Protein AF-A0A950SDA3-F1 (afdb_monomer)

Nearest PDB structures (foldseek):
  9j8p-assembly1_A  TM=7.219E-01  e=3.009E-01  Homo sapiens
  8idf-assembly1_A  TM=6.667E-01  e=3.897E-01  Homo sapiens
  5w0b-assembly4_A  TM=5.808E-01  e=3.009E-01  Homo sapiens
  5w0n-assembly1_A  TM=7.070E-01  e=6.974E-01  Homo sapiens
  8opt-assembly1_A  TM=6.812E-01  e=9.033E-01  Homo sapiens

Secondary structure (DSSP, 8-state):
-EEEE----TTS-HHHHHHTT--TTT---TT-EEEEE-SSSS-EEEEE-TTT--EEEEE--HHHHHHHHHHHTTT-

pLDDT: mean 92.44, std 9.54, range [48.31, 98.25]

Radius of gyration: 11.54 Å; Cα contacts (8 Å, |Δi|>4): 121; chains: 1; bounding box: 24×22×28 Å

Solvent-accessible surface area (backbone atoms only — not comparable to full-atom values): 4520 Å² total; per-residue (Å²): 123,53,76,51,68,55,72,66,59,81,83,55,56,67,72,51,53,51,47,45,63,35,34,93,84,78,76,43,51,76,80,55,46,71,50,77,42,59,72,75,94,75,17,30,33,45,36,34,32,79,85,83,64,50,52,37,36,34,39,40,57,74,66,48,28,56,51,48,54,60,50,56,71,72,74,114

Mean predicted aligned error: 3.34 Å

Foldseek 3Di:
DAEEEFDDDLPDPPVSLLQSQADPVPSDSPPKDWDWDLDDDWTWIWIADPPVRDIYIYTYDNSSSVSVVVVVVVVD

Sequence (76 aa):
MLADTARFRADDPDPLVIASLACPICLRSDDIEWTAALDGYDPSVACRCPRCQERWRVYLAPHQALRFGLIDVLAD

Structure (mmCIF, N/CA/C/O backbone):
data_AF-A0A950SDA3-F1
#
_entry.id   AF-A0A950SDA3-F1
#
loop_
_atom_site.group_PDB
_atom_site.id
_atom_site.type_symbol
_atom_site.label_atom_id
_atom_site.label_alt_id
_atom_site.label_comp_id
_atom_site.label_asym_id
_atom_site.label_entity_id
_atom_site.label_seq_id
_atom_site.pdbx_PDB_ins_code
_atom_site.Cartn_x
_atom_site.Cartn_y
_atom_site.Cartn_z
_atom_site.occupancy
_atom_site.B_iso_or_equiv
_atom_site.auth_seq_id
_atom_site.auth_comp_id
_atom_site.auth_asym_id
_atom_site.auth_atom_id
_atom_site.pdbx_PDB_model_num
ATOM 1 N N . MET A 1 1 ? 3.844 9.814 12.069 1.00 74.56 1 MET A N 1
ATOM 2 C CA . MET A 1 1 ? 3.101 9.016 11.073 1.00 74.56 1 MET A CA 1
ATOM 3 C C . MET A 1 1 ? 3.830 7.699 10.937 1.00 74.56 1 MET A C 1
ATOM 5 O O . MET A 1 1 ? 5.040 7.737 10.740 1.00 74.56 1 MET A O 1
ATOM 9 N N . LEU A 1 2 ? 3.140 6.576 11.137 1.00 95.94 2 LEU A N 1
ATOM 10 C CA . LEU A 1 2 ? 3.755 5.255 11.007 1.00 95.94 2 LEU A CA 1
ATOM 11 C C . LEU A 1 2 ? 4.121 4.982 9.543 1.00 95.94 2 LEU A C 1
ATOM 13 O O . LEU A 1 2 ? 3.493 5.514 8.623 1.00 95.94 2 LEU A O 1
ATOM 17 N N . ALA A 1 3 ? 5.147 4.165 9.340 1.00 96.00 3 ALA A N 1
ATOM 18 C CA . ALA A 1 3 ? 5.614 3.765 8.024 1.00 96.00 3 ALA A CA 1
ATOM 19 C C . ALA A 1 3 ? 5.942 2.271 8.007 1.00 96.00 3 ALA A C 1
ATOM 21 O O . ALA A 1 3 ? 6.379 1.725 9.020 1.00 96.00 3 ALA A O 1
ATOM 22 N N . ASP A 1 4 ? 5.743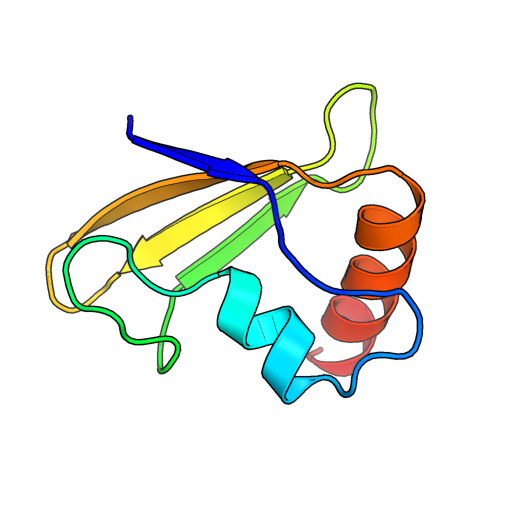 1.644 6.853 1.00 96.62 4 ASP A N 1
ATOM 23 C CA . ASP A 1 4 ? 6.105 0.255 6.577 1.00 96.62 4 ASP A CA 1
ATOM 24 C C . ASP A 1 4 ? 6.572 0.118 5.118 1.00 96.62 4 ASP A C 1
ATOM 26 O O . ASP A 1 4 ? 6.458 1.053 4.321 1.00 96.62 4 ASP A O 1
ATOM 30 N N . THR A 1 5 ? 7.074 -1.057 4.762 1.00 97.19 5 THR A N 1
ATOM 31 C CA . THR A 1 5 ? 7.437 -1.432 3.394 1.00 97.19 5 THR A CA 1
ATOM 32 C C . THR A 1 5 ? 6.588 -2.616 2.960 1.00 97.19 5 THR A C 1
ATOM 34 O O . THR A 1 5 ? 6.412 -3.574 3.717 1.00 97.19 5 THR A O 1
ATOM 37 N N . ALA A 1 6 ? 6.083 -2.577 1.728 1.00 97.38 6 ALA A N 1
ATOM 38 C CA . ALA A 1 6 ? 5.256 -3.651 1.206 1.00 97.38 6 ALA A CA 1
ATOM 39 C C . ALA A 1 6 ? 6.025 -4.974 1.095 1.00 97.38 6 ALA A C 1
ATOM 41 O O . ALA A 1 6 ? 7.181 -5.034 0.666 1.00 97.38 6 ALA A O 1
ATOM 42 N N . ARG A 1 7 ? 5.343 -6.064 1.449 1.00 95.69 7 ARG A N 1
ATOM 43 C CA . ARG A 1 7 ? 5.888 -7.425 1.448 1.00 95.69 7 ARG A CA 1
ATOM 44 C C . ARG A 1 7 ? 5.044 -8.324 0.549 1.00 95.69 7 ARG A C 1
ATOM 46 O O . ARG A 1 7 ? 4.238 -9.105 1.038 1.00 95.69 7 ARG A O 1
ATOM 53 N N . PHE A 1 8 ? 5.241 -8.180 -0.757 1.00 97.00 8 PHE A N 1
ATOM 54 C CA . PHE A 1 8 ? 4.683 -9.054 -1.790 1.00 97.00 8 PHE A CA 1
ATOM 55 C C . PHE A 1 8 ? 5.627 -9.133 -2.998 1.00 97.00 8 PHE A C 1
ATOM 57 O O . PHE A 1 8 ? 6.457 -8.241 -3.210 1.00 97.00 8 PHE A O 1
ATOM 64 N N . ARG A 1 9 ? 5.503 -10.202 -3.781 1.00 95.19 9 ARG A N 1
ATOM 65 C CA . ARG A 1 9 ? 6.211 -10.451 -5.042 1.00 95.19 9 ARG A CA 1
ATOM 66 C C . ARG A 1 9 ? 5.355 -10.057 -6.241 1.00 95.19 9 ARG A C 1
ATOM 68 O O . ARG A 1 9 ? 4.141 -9.937 -6.143 1.00 95.19 9 ARG A O 1
ATOM 75 N N . ALA A 1 10 ? 5.989 -9.877 -7.397 1.00 92.12 10 ALA A N 1
ATOM 76 C CA . ALA A 1 10 ? 5.293 -9.468 -8.619 1.00 92.12 10 ALA A CA 1
ATOM 77 C C . ALA A 1 10 ? 4.195 -10.459 -9.062 1.00 92.12 10 ALA A C 1
ATOM 79 O O . ALA A 1 10 ? 3.195 -10.042 -9.642 1.00 92.12 10 ALA A O 1
ATOM 80 N N . ASP A 1 11 ? 4.376 -11.746 -8.774 1.00 92.56 11 ASP A N 1
ATOM 81 C CA . ASP A 1 11 ? 3.483 -12.855 -9.118 1.00 92.56 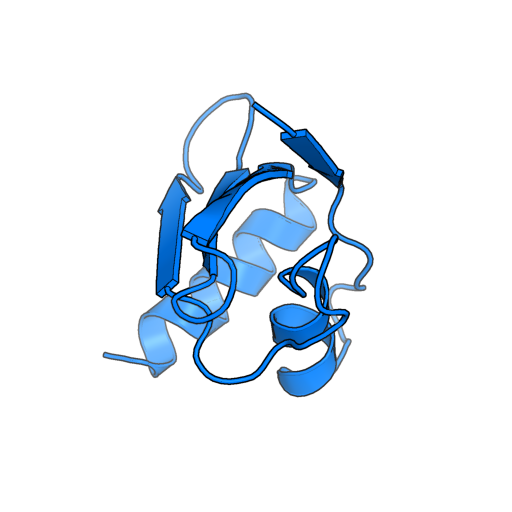11 ASP A CA 1
ATOM 82 C C . ASP A 1 11 ? 2.535 -13.264 -7.982 1.00 92.56 11 ASP A C 1
ATOM 84 O O . ASP A 1 11 ? 1.733 -14.183 -8.157 1.00 92.56 11 ASP A O 1
ATOM 88 N N . ASP A 1 12 ? 2.588 -12.579 -6.835 1.00 96.25 12 ASP A N 1
ATOM 89 C CA . ASP A 1 12 ? 1.648 -12.849 -5.756 1.00 96.25 12 ASP A CA 1
ATOM 90 C C . ASP A 1 12 ? 0.208 -12.521 -6.208 1.00 96.25 12 ASP A C 1
ATOM 92 O O . ASP A 1 12 ? -0.026 -11.541 -6.936 1.00 96.25 12 ASP A O 1
ATOM 96 N N . PRO A 1 13 ? -0.783 -13.324 -5.777 1.00 94.50 13 PRO A N 1
ATOM 97 C CA . PRO A 1 13 ? -2.182 -13.065 -6.078 1.00 94.50 13 PRO A CA 1
ATOM 98 C C . PRO A 1 13 ? -2.644 -11.766 -5.403 1.00 94.50 13 PRO A C 1
ATOM 100 O O . PRO A 1 13 ? -2.153 -11.406 -4.329 1.00 94.50 13 PRO A O 1
ATOM 103 N N . ASP A 1 14 ? -3.631 -11.086 -5.995 1.00 93.00 14 ASP A N 1
ATOM 104 C CA . ASP A 1 14 ? -4.109 -9.774 -5.524 1.00 93.00 14 ASP A CA 1
ATOM 105 C C . ASP A 1 14 ? -4.423 -9.714 -4.016 1.00 93.00 14 ASP A C 1
ATOM 107 O O . ASP A 1 14 ? -4.027 -8.735 -3.381 1.00 93.00 14 ASP A O 1
ATOM 111 N N . PRO A 1 15 ? -5.023 -10.745 -3.376 1.00 92.38 15 PRO A N 1
ATOM 112 C CA . PRO A 1 15 ? -5.250 -10.724 -1.932 1.00 92.38 15 PRO A CA 1
ATOM 113 C C . PRO A 1 15 ? -3.980 -10.538 -1.092 1.00 92.38 15 PRO A C 1
ATOM 115 O O . PRO A 1 15 ? -4.042 -9.892 -0.049 1.00 92.38 15 PRO A O 1
ATOM 118 N N . LEU A 1 16 ? -2.827 -11.065 -1.525 1.00 94.38 16 LEU A N 1
ATOM 119 C CA . LEU A 1 16 ? -1.556 -10.864 -0.816 1.00 94.38 16 LEU A CA 1
ATOM 120 C C . LEU A 1 16 ? -0.995 -9.459 -1.042 1.00 94.38 16 LEU A C 1
ATOM 122 O O . LEU A 1 16 ? -0.436 -8.866 -0.119 1.00 94.38 16 LEU A O 1
ATOM 126 N N . VAL A 1 17 ? -1.196 -8.900 -2.237 1.00 95.19 17 VAL A N 1
ATOM 127 C CA . VAL A 1 17 ? -0.817 -7.514 -2.530 1.00 95.19 17 VAL A CA 1
ATOM 128 C C . VAL A 1 17 ? -1.627 -6.550 -1.662 1.00 95.19 17 VAL A C 1
ATOM 130 O O . VAL A 1 17 ? -1.041 -5.710 -0.981 1.00 95.19 17 VAL A O 1
ATOM 133 N N . ILE A 1 18 ? -2.951 -6.719 -1.581 1.00 94.31 18 ILE A N 1
ATOM 134 C CA . ILE A 1 18 ? -3.818 -5.904 -0.713 1.00 94.31 18 ILE A CA 1
ATOM 135 C C . ILE A 1 18 ? -3.492 -6.115 0.770 1.00 94.31 18 ILE A C 1
ATOM 137 O O . ILE A 1 18 ? -3.448 -5.153 1.537 1.00 94.31 18 ILE A O 1
ATOM 141 N N . ALA A 1 19 ? -3.186 -7.346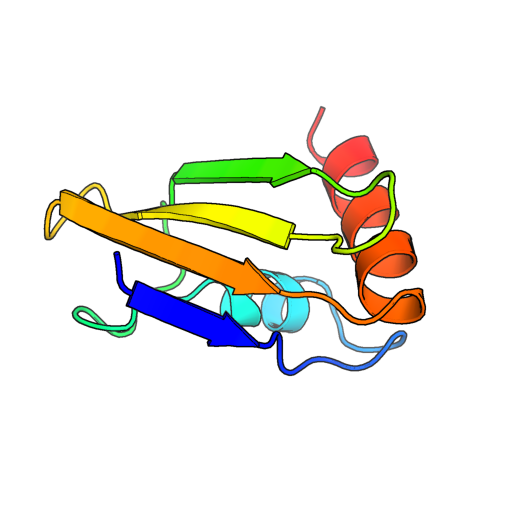 1.192 1.00 95.38 19 ALA A N 1
ATOM 142 C CA . ALA A 1 19 ? -2.795 -7.627 2.574 1.00 95.38 19 ALA A CA 1
ATOM 143 C C . ALA A 1 19 ? -1.509 -6.898 3.005 1.00 95.38 19 ALA A C 1
ATOM 145 O O . ALA A 1 19 ? -1.314 -6.665 4.199 1.00 95.38 19 ALA A O 1
ATOM 146 N N . SER A 1 20 ? -0.654 -6.480 2.064 1.00 96.75 20 SER A N 1
ATOM 147 C CA . SER A 1 20 ? 0.515 -5.645 2.370 1.00 96.75 20 SER A CA 1
ATOM 148 C C . SER A 1 20 ? 0.152 -4.245 2.892 1.00 96.75 20 SER A C 1
ATOM 150 O O . SER A 1 20 ? 0.993 -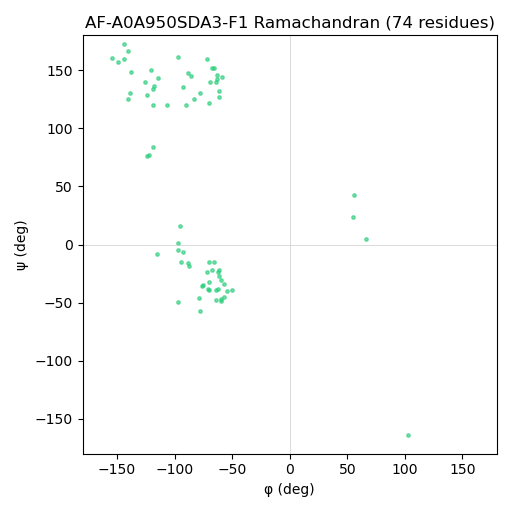3.587 3.500 1.00 96.75 20 SER A O 1
ATOM 152 N N . LEU A 1 21 ? -1.106 -3.822 2.721 1.00 97.06 21 LEU A N 1
ATOM 153 C CA . LEU A 1 21 ? -1.670 -2.593 3.277 1.00 97.06 21 LEU A CA 1
ATOM 154 C C . LEU A 1 21 ? -2.411 -2.826 4.602 1.00 97.06 21 LEU A C 1
ATOM 156 O O . LEU A 1 21 ? -3.199 -1.979 5.003 1.00 97.06 21 LEU A O 1
ATOM 160 N N . ALA A 1 22 ? -2.231 -3.960 5.285 1.00 97.38 22 ALA A N 1
ATOM 161 C CA . ALA A 1 22 ? -2.940 -4.216 6.537 1.00 97.38 22 ALA A CA 1
ATOM 162 C C . ALA A 1 22 ? -2.639 -3.150 7.607 1.00 97.38 22 ALA A C 1
ATOM 164 O O . ALA A 1 22 ? -1.515 -2.664 7.748 1.00 97.38 22 ALA A O 1
ATOM 165 N N . CYS A 1 23 ? -3.646 -2.819 8.417 1.00 97.69 23 CYS A N 1
ATOM 166 C CA . CYS A 1 23 ? -3.478 -1.894 9.529 1.00 97.69 23 CYS A CA 1
ATOM 167 C C . CYS A 1 23 ? -2.464 -2.446 10.549 1.00 97.69 23 CYS A C 1
ATOM 169 O O . CYS A 1 23 ? -2.689 -3.539 11.079 1.00 97.69 23 CYS A O 1
ATOM 171 N N . PRO A 1 24 ? -1.422 -1.680 10.931 1.00 97.19 24 PRO A N 1
ATOM 172 C CA . PRO A 1 24 ? -0.405 -2.152 11.873 1.00 97.19 24 PRO A CA 1
ATOM 173 C C . PRO A 1 24 ? -0.929 -2.289 13.310 1.00 97.19 24 PRO A C 1
ATOM 175 O O . PRO A 1 24 ? -0.289 -2.926 14.141 1.00 97.19 24 PRO A O 1
ATOM 178 N N . ILE A 1 25 ? -2.089 -1.695 13.612 1.00 97.19 25 ILE A N 1
ATOM 179 C CA . ILE A 1 25 ? -2.707 -1.726 14.944 1.00 97.19 25 ILE A CA 1
ATOM 180 C C . ILE A 1 25 ? -3.768 -2.825 15.033 1.00 97.19 25 ILE A C 1
ATOM 182 O O . ILE A 1 25 ? -3.781 -3.609 15.976 1.00 97.19 25 ILE A O 1
ATOM 186 N N . CYS A 1 26 ? -4.679 -2.885 14.058 1.00 97.12 26 CYS A N 1
ATOM 187 C CA . CYS A 1 26 ? -5.791 -3.837 14.074 1.00 97.12 26 CYS A CA 1
ATOM 188 C C . CYS A 1 26 ? -5.468 -5.186 13.427 1.00 97.12 26 CYS A C 1
ATOM 190 O O . CYS A 1 26 ? -6.232 -6.125 13.641 1.00 97.12 26 CYS A O 1
ATOM 192 N N . LEU A 1 27 ? -4.388 -5.275 12.639 1.00 95.31 27 LEU A N 1
ATOM 193 C CA . LEU A 1 27 ? -4.000 -6.460 11.861 1.00 95.31 27 LEU A CA 1
ATOM 194 C C . LEU A 1 27 ? -5.115 -6.937 10.915 1.00 95.31 27 LEU A C 1
ATOM 196 O O . LEU A 1 27 ? -5.432 -8.120 10.821 1.00 95.31 27 LEU A O 1
ATOM 200 N N . ARG A 1 28 ? -5.750 -5.971 10.253 1.00 94.25 28 ARG A N 1
ATOM 201 C CA . ARG A 1 28 ? -6.905 -6.126 9.359 1.00 94.25 28 ARG A CA 1
ATOM 202 C C . ARG A 1 28 ? -6.566 -5.501 8.011 1.00 94.25 28 ARG A C 1
ATOM 204 O O . ARG A 1 28 ? -5.930 -4.447 7.996 1.00 94.25 28 ARG A O 1
ATOM 211 N N . SER A 1 29 ? -6.966 -6.141 6.920 1.00 93.00 29 SER A N 1
ATOM 212 C CA . SER A 1 29 ? -6.790 -5.646 5.544 1.00 93.00 29 SER A CA 1
ATOM 213 C C . SER A 1 29 ? -8.117 -5.341 4.844 1.00 93.00 29 SER A C 1
ATOM 215 O O . SER A 1 29 ? -8.116 -4.769 3.760 1.00 93.00 29 SER A O 1
ATOM 217 N N . ASP A 1 30 ? -9.236 -5.701 5.468 1.00 92.25 30 ASP A N 1
ATOM 218 C CA . ASP A 1 30 ? -10.591 -5.328 5.080 1.00 92.25 30 ASP A CA 1
ATOM 219 C C . ASP A 1 30 ? -10.839 -3.832 5.318 1.00 92.25 30 ASP A C 1
ATOM 221 O O . ASP A 1 30 ? -10.404 -3.270 6.328 1.00 92.25 30 ASP A O 1
ATOM 225 N N . ASP A 1 31 ? -11.544 -3.202 4.375 1.00 93.12 31 ASP A N 1
ATOM 226 C CA . ASP A 1 31 ? -12.031 -1.818 4.444 1.00 93.12 31 ASP A CA 1
ATOM 227 C C . ASP A 1 31 ? -10.952 -0.752 4.715 1.00 93.12 31 ASP A C 1
ATOM 229 O O . ASP A 1 31 ? -11.242 0.329 5.231 1.00 93.12 31 ASP A O 1
ATOM 233 N N . ILE A 1 32 ? -9.686 -1.033 4.391 1.00 95.94 32 ILE A N 1
ATOM 234 C CA . ILE A 1 32 ? -8.626 -0.026 4.474 1.00 95.94 32 ILE A CA 1
ATOM 235 C C . ILE A 1 32 ? -8.844 1.007 3.369 1.00 95.94 32 ILE A C 1
ATOM 237 O O . ILE A 1 32 ? -8.852 0.676 2.188 1.00 95.94 32 ILE A O 1
ATOM 241 N N . GLU A 1 33 ? -8.985 2.272 3.759 1.00 96.62 33 GLU A N 1
ATOM 242 C CA . GLU A 1 33 ? -8.999 3.394 2.824 1.00 96.62 33 GLU A CA 1
ATOM 243 C C . GLU A 1 33 ? -7.557 3.685 2.405 1.00 96.62 33 GLU A C 1
ATOM 245 O O . GLU A 1 33 ? -6.679 3.823 3.266 1.00 96.62 33 GLU A O 1
ATOM 250 N N . TRP A 1 34 ? -7.292 3.809 1.106 1.00 95.88 34 TRP A N 1
ATOM 251 C CA . TRP A 1 34 ? -5.946 4.094 0.629 1.00 95.88 34 TRP A CA 1
ATOM 252 C C . TRP A 1 34 ? -5.907 5.002 -0.599 1.00 95.88 34 TRP A C 1
ATOM 254 O O . TRP A 1 34 ? -6.887 5.183 -1.314 1.00 95.88 34 TRP A O 1
ATOM 264 N N . THR A 1 35 ? -4.749 5.623 -0.812 1.00 94.75 35 THR A N 1
ATOM 265 C CA . THR A 1 35 ? -4.440 6.425 -1.998 1.00 94.75 35 THR A CA 1
ATOM 266 C C . THR A 1 35 ? -3.005 6.150 -2.413 1.00 94.75 35 THR A C 1
ATOM 268 O O . THR A 1 35 ? -2.084 6.278 -1.599 1.00 94.75 35 THR A O 1
ATOM 271 N N . ALA A 1 36 ? -2.813 5.764 -3.670 1.00 94.38 36 ALA A N 1
ATOM 272 C CA . ALA A 1 36 ? -1.508 5.422 -4.208 1.00 94.38 36 ALA A CA 1
ATOM 273 C C . ALA A 1 36 ? -0.833 6.637 -4.865 1.00 94.38 36 ALA A C 1
ATOM 275 O O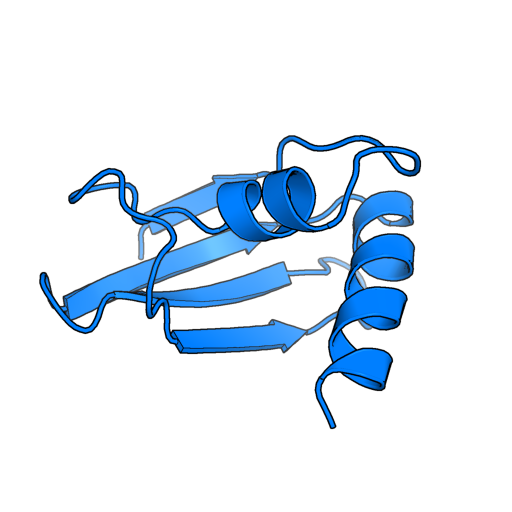 . ALA A 1 36 ? -1.445 7.395 -5.609 1.00 94.38 36 ALA A O 1
ATOM 276 N N . ALA A 1 37 ? 0.454 6.810 -4.583 1.00 94.94 37 ALA A N 1
ATOM 277 C CA . ALA A 1 37 ? 1.360 7.718 -5.271 1.00 94.94 37 ALA A CA 1
ATOM 278 C C . ALA A 1 37 ? 2.470 6.854 -5.878 1.00 94.94 37 ALA A C 1
ATOM 280 O O . ALA A 1 37 ? 3.496 6.611 -5.242 1.00 94.94 37 ALA A O 1
ATOM 281 N N . LEU A 1 38 ? 2.199 6.297 -7.061 1.00 94.19 38 LEU A N 1
ATOM 282 C CA . LEU A 1 38 ? 3.058 5.295 -7.706 1.00 94.19 38 LEU A CA 1
ATOM 283 C C . LEU A 1 38 ? 4.161 5.910 -8.574 1.00 94.19 38 LEU A C 1
ATOM 285 O O . LEU A 1 38 ? 5.148 5.239 -8.870 1.00 94.19 38 LEU A O 1
ATOM 289 N N . ASP A 1 39 ? 4.009 7.178 -8.950 1.00 88.19 39 ASP A N 1
ATOM 290 C CA . ASP A 1 39 ? 4.986 7.909 -9.748 1.00 88.19 39 ASP A CA 1
ATOM 291 C C . ASP A 1 39 ? 6.038 8.597 -8.865 1.00 88.19 39 ASP A C 1
ATOM 293 O O . ASP A 1 39 ? 5.749 9.090 -7.772 1.00 88.19 39 ASP A O 1
ATOM 297 N N . GLY A 1 40 ? 7.267 8.699 -9.377 1.00 81.88 40 GLY A N 1
ATOM 298 C CA . GLY A 1 40 ? 8.359 9.438 -8.738 1.00 81.88 40 GLY A CA 1
ATOM 299 C C . GLY A 1 40 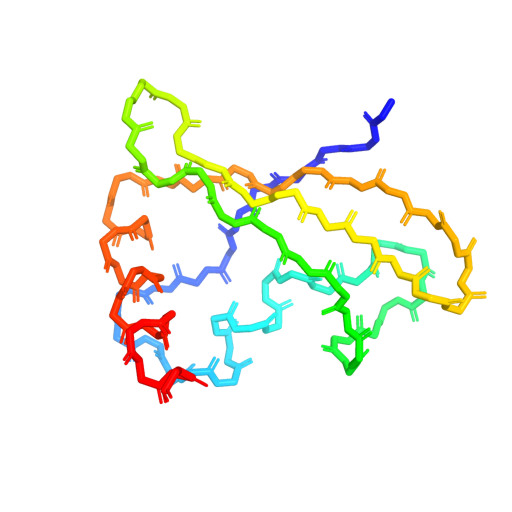? 9.394 8.561 -8.029 1.00 81.88 40 GLY A C 1
ATOM 300 O O . GLY A 1 40 ? 9.526 7.372 -8.305 1.00 81.88 40 GLY A O 1
ATOM 301 N N . TYR A 1 41 ? 10.196 9.190 -7.163 1.00 82.56 41 TYR A N 1
ATOM 302 C CA . TYR A 1 41 ? 11.379 8.570 -6.547 1.00 82.56 41 TYR A CA 1
ATOM 303 C C . TYR A 1 41 ? 11.034 7.575 -5.423 1.00 82.56 41 TYR A C 1
ATOM 305 O O . TYR A 1 41 ? 11.681 6.538 -5.324 1.00 82.56 41 TYR A O 1
ATOM 313 N N . ASP A 1 42 ? 9.989 7.858 -4.634 1.00 91.44 42 ASP A N 1
ATOM 314 C CA . ASP A 1 42 ? 9.555 7.040 -3.490 1.00 91.44 42 ASP A CA 1
ATOM 315 C C . ASP A 1 42 ? 8.082 6.614 -3.641 1.00 91.44 42 ASP A C 1
ATOM 317 O O . ASP A 1 42 ? 7.191 7.192 -2.996 1.00 91.44 42 ASP A O 1
ATOM 321 N N . PRO A 1 43 ? 7.789 5.619 -4.500 1.00 96.38 43 PRO A N 1
ATOM 322 C CA . PRO A 1 43 ? 6.426 5.158 -4.699 1.00 96.38 43 PRO A CA 1
ATOM 323 C C . PRO A 1 43 ? 5.852 4.613 -3.392 1.00 96.38 43 PRO A C 1
ATOM 325 O O . PRO A 1 43 ? 6.489 3.843 -2.667 1.00 96.38 43 PRO A O 1
ATOM 328 N N . SER A 1 44 ? 4.643 5.051 -3.053 1.00 97.31 44 SER A N 1
ATOM 329 C CA . SER A 1 44 ? 4.036 4.732 -1.764 1.00 97.31 44 SER A CA 1
ATOM 330 C C . SER A 1 44 ? 2.514 4.767 -1.787 1.00 97.31 44 SER A C 1
ATOM 332 O O . SER A 1 44 ? 1.896 5.385 -2.648 1.00 97.31 44 SER A O 1
ATOM 334 N N . VAL A 1 45 ? 1.906 4.119 -0.796 1.00 97.12 45 VAL A N 1
ATOM 335 C CA . VAL A 1 45 ? 0.461 4.104 -0.572 1.00 97.12 45 VAL A CA 1
ATOM 336 C C . VAL A 1 45 ? 0.169 4.719 0.792 1.00 97.12 45 VAL A C 1
ATOM 338 O O . VAL A 1 45 ? 0.661 4.250 1.822 1.00 97.12 45 VAL A O 1
ATOM 341 N N . ALA A 1 46 ? -0.610 5.798 0.811 1.00 97.19 46 ALA A N 1
ATOM 342 C CA . ALA A 1 46 ? -1.124 6.390 2.039 1.00 97.19 46 ALA A CA 1
ATOM 343 C C . ALA A 1 46 ? -2.376 5.625 2.469 1.00 97.19 46 ALA A C 1
ATOM 345 O O . ALA A 1 46 ? -3.308 5.500 1.684 1.00 97.19 46 ALA A O 1
ATOM 346 N N . CYS A 1 47 ? -2.396 5.128 3.703 1.00 97.94 47 CYS A N 1
ATOM 347 C CA . CYS A 1 47 ? -3.463 4.279 4.221 1.00 97.94 47 CYS A CA 1
ATOM 348 C C . CYS A 1 47 ? -4.136 4.913 5.443 1.00 97.94 47 CYS A C 1
ATOM 350 O O . CYS A 1 47 ? -3.496 5.615 6.238 1.00 97.94 47 CYS A O 1
ATOM 352 N N . ARG A 1 48 ? -5.421 4.608 5.632 1.00 97.88 48 ARG A N 1
ATOM 353 C CA . ARG A 1 48 ? -6.200 4.932 6.825 1.00 97.88 48 ARG A CA 1
ATOM 354 C C . ARG A 1 48 ? -7.084 3.749 7.207 1.00 97.88 48 ARG A C 1
ATOM 356 O O . ARG A 1 48 ? -7.835 3.223 6.394 1.00 97.88 48 ARG A O 1
ATOM 363 N N . CYS A 1 49 ? -7.043 3.366 8.480 1.00 97.81 49 CYS A N 1
ATOM 364 C CA . CYS A 1 49 ? -7.968 2.370 9.009 1.00 97.81 49 CYS A CA 1
ATOM 365 C C . CYS A 1 49 ? -9.230 3.071 9.535 1.00 97.81 49 CYS A C 1
ATOM 367 O O . CYS A 1 49 ? -9.118 3.853 10.481 1.00 97.81 49 CYS A O 1
ATOM 369 N N . PRO A 1 50 ? -10.438 2.786 9.022 1.00 97.44 50 PRO A N 1
ATOM 370 C CA . PRO A 1 50 ? -11.658 3.414 9.534 1.00 97.44 50 PRO A CA 1
ATOM 371 C C . PRO A 1 50 ? -11.995 2.975 10.969 1.00 97.44 50 PRO A C 1
ATOM 373 O O . PRO A 1 50 ? -12.671 3.706 11.691 1.00 97.44 50 PRO A O 1
ATOM 376 N N . ARG A 1 51 ? -11.487 1.815 11.414 1.00 97.00 51 ARG A N 1
ATOM 377 C CA 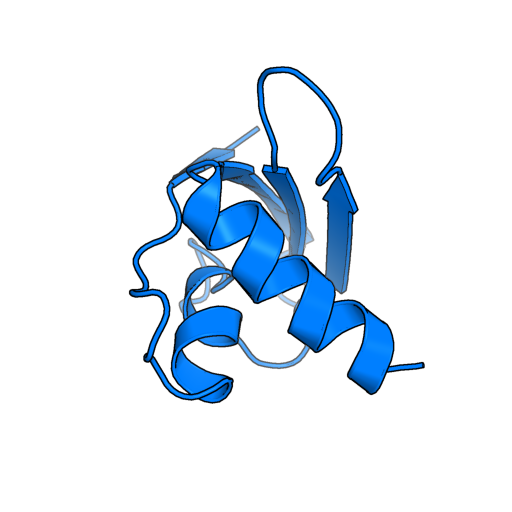. ARG A 1 51 ? -11.762 1.248 12.742 1.00 97.00 51 ARG A CA 1
ATOM 378 C C . ARG A 1 51 ? -10.972 1.914 13.869 1.00 97.00 51 ARG A C 1
ATOM 380 O O . ARG A 1 51 ? -11.574 2.371 14.834 1.00 97.00 51 ARG A O 1
ATOM 387 N N . CYS A 1 52 ? -9.639 1.928 13.784 1.00 97.38 52 CYS A N 1
ATOM 388 C CA . CYS A 1 52 ? -8.786 2.550 14.809 1.00 97.38 52 CYS A CA 1
ATOM 389 C C . CYS A 1 52 ? -8.345 3.974 14.458 1.00 97.38 52 CYS A C 1
ATOM 391 O O . CYS A 1 52 ? -7.703 4.620 15.277 1.00 97.38 52 CYS A O 1
ATOM 393 N N . GLN A 1 53 ? -8.683 4.457 13.259 1.00 97.25 53 GLN A N 1
ATOM 394 C CA . GLN A 1 53 ? -8.352 5.788 12.740 1.00 97.25 53 GLN A CA 1
ATOM 395 C C . GLN A 1 53 ? -6.859 6.055 12.499 1.00 97.25 53 GLN A C 1
ATOM 397 O O . GLN A 1 53 ? -6.505 7.161 12.084 1.00 97.25 53 GLN A O 1
ATOM 402 N N . GLU A 1 54 ? -5.994 5.053 12.683 1.00 97.75 54 GLU A N 1
ATOM 403 C CA . GLU A 1 54 ? -4.560 5.182 12.430 1.00 97.75 54 GLU A CA 1
ATOM 404 C C . GLU A 1 54 ? -4.280 5.465 10.949 1.00 97.75 54 GLU A C 1
ATOM 406 O O . GLU A 1 54 ? -4.982 4.971 10.058 1.00 97.75 54 GLU A O 1
ATOM 411 N N . ARG A 1 55 ? -3.229 6.253 10.696 1.00 98.25 55 ARG A N 1
ATOM 412 C CA . ARG A 1 55 ? -2.757 6.604 9.355 1.00 98.25 55 ARG A CA 1
ATOM 413 C C . ARG A 1 55 ? -1.294 6.218 9.206 1.00 98.25 55 ARG A C 1
ATOM 415 O O . ARG A 1 55 ? -0.451 6.620 10.010 1.00 98.25 55 ARG A O 1
ATOM 422 N N . TRP A 1 56 ? -0.978 5.494 8.142 1.00 98.12 56 TRP A N 1
ATOM 423 C CA . TRP A 1 56 ? 0.389 5.071 7.849 1.00 98.12 56 TRP A CA 1
ATOM 424 C C . TRP A 1 56 ? 0.683 5.152 6.359 1.00 98.12 56 TRP A C 1
ATOM 426 O O . TRP A 1 56 ? -0.209 5.334 5.530 1.00 98.12 56 TRP A O 1
ATOM 436 N N . ARG A 1 57 ? 1.966 5.052 6.028 1.00 98.00 57 ARG A N 1
ATOM 437 C CA . ARG A 1 57 ? 2.444 4.998 4.651 1.00 98.00 57 ARG A CA 1
ATOM 438 C C . ARG A 1 57 ? 3.159 3.681 4.405 1.00 98.00 57 ARG A C 1
ATOM 440 O O . ARG A 1 57 ? 4.003 3.292 5.207 1.00 98.00 57 ARG A O 1
ATOM 447 N N . VAL A 1 58 ? 2.846 3.032 3.292 1.00 98.12 58 VAL A N 1
ATOM 448 C CA . VAL A 1 58 ? 3.548 1.833 2.830 1.00 98.12 58 VAL A CA 1
ATOM 449 C C . VAL A 1 58 ? 4.408 2.210 1.633 1.00 98.12 58 VAL A C 1
ATOM 451 O O . VAL A 1 58 ? 3.883 2.699 0.638 1.00 98.12 58 VAL A O 1
ATOM 454 N N . TYR A 1 59 ? 5.719 2.018 1.730 1.00 97.75 59 TYR A N 1
ATOM 455 C CA . TYR A 1 59 ? 6.644 2.233 0.618 1.00 97.75 59 TYR A CA 1
ATOM 456 C C . TYR A 1 59 ? 6.740 0.989 -0.262 1.00 97.75 59 TYR A C 1
ATOM 458 O O . TYR A 1 59 ? 6.689 -0.144 0.227 1.00 97.75 59 TYR A O 1
ATOM 466 N N . LEU A 1 60 ? 6.891 1.216 -1.562 1.00 97.38 60 LEU A N 1
ATOM 467 C CA . LEU A 1 60 ? 6.965 0.189 -2.591 1.00 97.38 60 LEU A CA 1
ATOM 468 C C . LEU A 1 60 ? 8.355 0.210 -3.231 1.00 97.38 60 LEU A C 1
ATOM 470 O O . LEU A 1 60 ? 8.935 1.267 -3.463 1.00 97.38 60 LEU A O 1
ATOM 474 N N . ALA A 1 61 ? 8.886 -0.957 -3.579 1.00 96.00 61 ALA A N 1
ATOM 475 C CA . ALA A 1 61 ? 9.947 -1.025 -4.579 1.00 96.00 61 ALA A CA 1
ATOM 476 C C . ALA A 1 61 ? 9.371 -0.726 -5.985 1.00 96.00 61 ALA A C 1
ATOM 478 O O . ALA A 1 61 ? 8.176 -0.939 -6.206 1.00 96.00 61 ALA A O 1
ATOM 479 N N . PRO A 1 62 ? 10.185 -0.335 -6.986 1.00 93.81 62 PRO A N 1
ATOM 480 C CA . PRO A 1 62 ? 9.676 0.007 -8.322 1.00 93.81 62 PRO A CA 1
ATOM 481 C C . PRO A 1 62 ? 8.822 -1.088 -8.986 1.00 93.81 62 PRO A C 1
ATOM 483 O O . PRO A 1 62 ? 7.787 -0.807 -9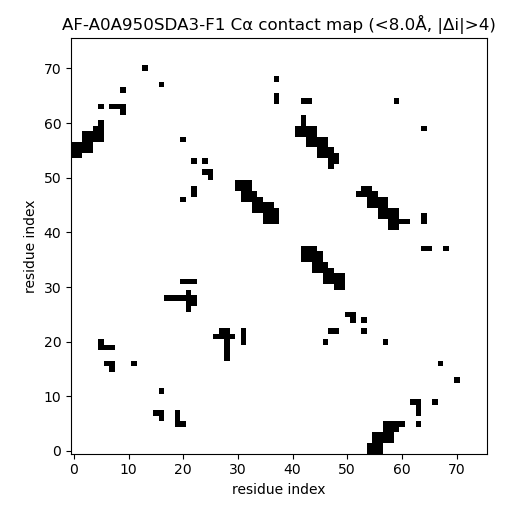.583 1.00 93.81 62 PRO A O 1
ATOM 486 N N . HIS A 1 63 ? 9.206 -2.360 -8.839 1.00 94.12 63 HIS A N 1
ATOM 487 C CA . HIS A 1 63 ? 8.432 -3.481 -9.386 1.00 94.12 63 HIS A CA 1
ATOM 488 C C . HIS A 1 63 ? 7.100 -3.700 -8.647 1.00 94.12 63 HIS A C 1
ATOM 490 O O . HIS A 1 63 ? 6.113 -4.100 -9.260 1.00 94.12 63 HIS A O 1
ATOM 496 N N . GLN A 1 64 ? 7.057 -3.414 -7.344 1.00 96.50 64 GLN A N 1
ATOM 497 C CA . GLN A 1 64 ? 5.830 -3.457 -6.551 1.00 96.50 64 GLN A CA 1
ATOM 498 C C . GLN A 1 64 ? 4.899 -2.303 -6.930 1.00 96.50 64 GLN A C 1
ATOM 500 O O . GLN A 1 64 ? 3.701 -2.526 -7.035 1.00 96.50 64 GLN A O 1
ATOM 505 N N . ALA A 1 65 ? 5.437 -1.110 -7.204 1.00 95.69 65 ALA A N 1
ATOM 506 C CA . ALA A 1 65 ? 4.664 0.029 -7.698 1.00 95.69 65 ALA A CA 1
ATOM 507 C C . ALA A 1 65 ? 3.982 -0.280 -9.037 1.00 95.69 65 ALA A C 1
ATOM 509 O O . ALA A 1 65 ? 2.777 -0.082 -9.167 1.00 95.69 65 ALA A O 1
ATOM 510 N N . LEU A 1 66 ? 4.719 -0.869 -9.987 1.00 93.50 66 LEU A N 1
ATOM 511 C CA . LEU A 1 66 ? 4.148 -1.327 -11.257 1.00 93.50 66 LEU A CA 1
ATOM 512 C C . LEU A 1 66 ? 3.038 -2.366 -11.040 1.00 93.50 66 LEU A C 1
ATOM 514 O O . LEU A 1 66 ? 1.954 -2.242 -11.602 1.00 93.50 66 LEU A O 1
ATOM 518 N N . ARG A 1 67 ? 3.294 -3.385 -10.208 1.00 94.69 67 ARG A N 1
ATOM 519 C CA . ARG A 1 67 ? 2.309 -4.435 -9.907 1.00 94.69 67 ARG A CA 1
ATOM 520 C C . ARG A 1 67 ? 1.056 -3.879 -9.226 1.00 94.69 67 ARG A C 1
ATOM 522 O O . ARG A 1 67 ? -0.039 -4.350 -9.519 1.00 94.69 67 ARG A O 1
ATOM 529 N N . PHE A 1 68 ? 1.220 -2.902 -8.338 1.00 93.06 68 PHE A N 1
ATOM 530 C CA . PHE A 1 68 ? 0.123 -2.252 -7.628 1.00 93.06 68 PHE A CA 1
ATOM 531 C C . PHE A 1 68 ? -0.720 -1.379 -8.569 1.00 93.06 68 PHE A C 1
ATOM 533 O O . PHE A 1 68 ? -1.943 -1.435 -8.509 1.00 93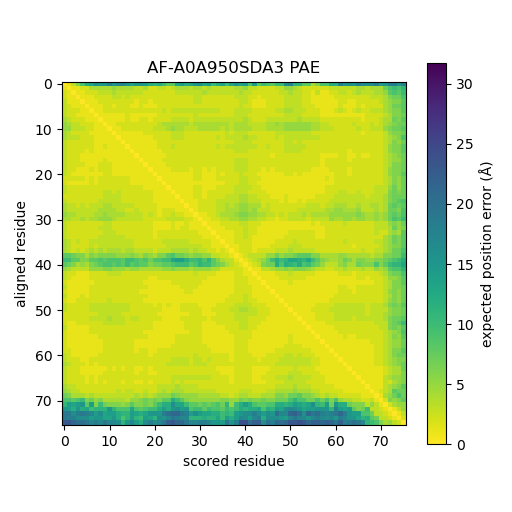.06 68 PHE A O 1
ATOM 540 N N . GLY A 1 69 ? -0.093 -0.661 -9.508 1.00 90.94 69 GLY A N 1
ATOM 541 C CA . GLY A 1 69 ? -0.810 0.122 -10.523 1.00 90.94 69 GLY A CA 1
ATOM 542 C C . GLY A 1 69 ? -1.707 -0.720 -11.434 1.00 90.94 69 GLY A C 1
ATOM 543 O O . GLY A 1 69 ? -2.732 -0.241 -11.901 1.00 90.94 69 GLY A O 1
ATOM 544 N N . LEU A 1 70 ? -1.379 -2.000 -11.637 1.00 88.62 70 LEU A N 1
ATOM 545 C CA . LEU A 1 70 ? -2.249 -2.934 -12.361 1.00 88.62 70 LEU A CA 1
ATOM 546 C C . LEU A 1 70 ? -3.500 -3.340 -11.567 1.00 88.62 70 LEU A C 1
ATOM 548 O O . LEU A 1 70 ? -4.477 -3.750 -12.179 1.00 88.62 70 LEU A O 1
ATOM 552 N N . ILE A 1 71 ? -3.471 -3.254 -10.233 1.00 84.38 71 ILE A N 1
ATOM 553 C CA . ILE A 1 71 ? -4.640 -3.523 -9.381 1.00 84.38 71 ILE A CA 1
ATOM 554 C C . ILE A 1 71 ? -5.573 -2.317 -9.375 1.00 84.38 71 ILE A C 1
ATOM 556 O O . ILE A 1 71 ? -6.774 -2.487 -9.540 1.00 84.38 71 ILE A O 1
ATOM 560 N N . ASP A 1 72 ? -5.012 -1.118 -9.208 1.00 70.19 72 ASP A N 1
ATOM 561 C CA . ASP A 1 72 ? -5.762 0.143 -9.142 1.00 70.19 72 ASP A CA 1
ATOM 562 C C . ASP A 1 72 ? -6.619 0.351 -10.403 1.00 70.19 72 ASP A C 1
ATOM 564 O O . ASP A 1 72 ? -7.821 0.568 -10.321 1.00 70.19 72 ASP A O 1
ATOM 568 N N . VAL A 1 73 ? -6.035 0.112 -11.582 1.00 67.31 73 VAL A N 1
ATOM 569 C CA . VAL A 1 73 ? -6.736 0.201 -12.879 1.00 67.31 73 VAL A CA 1
ATOM 570 C C . VAL A 1 73 ? -7.892 -0.802 -13.025 1.00 67.31 73 VAL A C 1
ATOM 572 O O . VAL A 1 73 ? -8.784 -0.578 -13.835 1.00 67.31 73 VAL A O 1
ATOM 575 N N . LEU A 1 74 ? -7.882 -1.918 -12.290 1.00 60.97 74 LEU A N 1
ATOM 576 C CA . LEU A 1 74 ? -8.945 -2.933 -12.335 1.00 60.97 74 LEU A CA 1
ATOM 577 C C . LEU A 1 74 ? -10.034 -2.713 -11.271 1.00 60.97 74 LEU A C 1
ATOM 579 O O . LEU A 1 74 ? -11.011 -3.464 -11.251 1.00 60.97 74 LEU A O 1
ATOM 583 N N . ALA A 1 75 ? -9.843 -1.749 -10.367 1.00 56.47 75 ALA A N 1
ATOM 584 C CA . ALA A 1 75 ? -10.789 -1.402 -9.310 1.00 56.47 75 ALA A CA 1
ATOM 585 C C . ALA A 1 75 ? -11.734 -0.240 -9.685 1.00 56.47 75 ALA A C 1
ATOM 587 O O . ALA A 1 75 ? -12.755 -0.078 -9.012 1.00 56.47 75 ALA A O 1
ATOM 588 N N . ASP A 1 76 ? -11.410 0.512 -10.745 1.00 48.31 76 ASP A N 1
ATOM 589 C CA . ASP A 1 76 ? -12.267 1.509 -11.417 1.00 48.31 76 ASP A CA 1
ATOM 590 C C . ASP A 1 76 ? -13.188 0.873 -12.481 1.00 48.31 76 ASP A C 1
ATOM 592 O O . ASP A 1 76 ? -14.337 1.358 -12.639 1.00 48.31 76 ASP A O 1
#